Protein 1Y93 (pdb70)

Solvent-accessible surface area: 8227 Å² total; per-residue (Å²): 100,82,46,27,222,98,111,168,1,36,7,56,12,60,52,43,2,116,33,22,97,164,128,36,0,44,132,8,0,139,62,0,3,65,14,0,32,114,33,21,65,7,122,26,51,74,45,107,114,52,176,13,25,0,42,1,22,7,17,129,25,93,41,84,25,143,98,63,12,78,23,171,29,70,90,32,11,35,20,39,31,9,35,109,55,77,7,0,11,0,10,0,0,16,43,6,110,0,4,62,99,72,30,48,11,0,0,17,8,8,0,0,21,7,1,0,28,0,0,22,19,50,105,16,108,48,101,166,6,25,5,53,77,90,68,157,66,66,69,46,130,94,33,207,22,19,84,61,3,53,184,24,0,88,89,50,16,114

GO terms:
  GO:1904905 negative regulation of endothelial cell-matrix adhesion (P, IDA)
  GO:0060309 elastin catabolic process (P, IDA)
  GO:1904645 response to amyloid-beta (P, TAS)
  GO:0008270 zinc ion binding (F, TAS)
  GO:0006508 proteolysis (P, TAS)
  GO:0005576 extracellular region (C, TAS)
  GO:0004222 metalloendopeptidase activity (F, TAS)
  GO:0004252 serine-type endopeptidase activity (F, TAS)
  GO:0022617 extracellular matrix disassembly (P, TAS)
  GO:0030574 collagen catabolic process (P, TAS)
  GO:0035313 wound healing, spreading of epidermal cells (P, IDA)
  GO:0060054 positive regulation of epithelial cell proliferation involved in wound healing (P, IDA)
  GO:0005737 cytoplasm (C, IDA)
  GO:0004222 metalloendopeptidase activity (F, IDA)
  GO:0006508 proteolysis (P, IDA)
  GO:0005509 calcium ion binding (F, IMP)
  GO:0005576 extracellular region (C, IMP)
  GO:0005634 nucleus (C, IMP)
  GO:0001046 core promoter sequence-specific DNA binding (F, IMP)
  GO:0008270 zinc ion binding (F, IMP)

Structure (mmCIF, N/CA/C/O backbone):
data_1Y93
#
_entry.id   1Y93
#
_cell.length_a   50.913
_cell.length_b   59.552
_cell.length_c   53.497
_cell.angle_alpha   90.00
_cell.angle_beta   115.14
_cell.angle_gamma   90.00
#
_symmetry.space_group_name_H-M   'C 1 2 1'
#
loop_
_entity.id
_entity.type
_entity.pdbx_description
1 polymer 'Macrophage metalloelastase'
2 non-polymer 'ZINC ION'
3 non-polymer 'CALCIUM ION'
4 non-polymer 'ACETOHYDROXAMIC ACID'
5 water water
#
loop_
_atom_site.group_PDB
_atom_site.id
_atom_site.type_symbol
_atom_site.label_atom_id
_atom_site.label_alt_id
_atom_site.label_comp_id
_atom_site.label_asym_id
_atom_site.label_entity_id
_atom_site.label_seq_id
_atom_site.pdbx_PDB_ins_code
_atom_site.Cartn_x
_atom_site.Cartn_y
_atom_site.Cartn_z
_atom_site.occupancy
_atom_site.B_iso_or_equiv
_atom_site.auth_seq_id
_atom_site.auth_comp_id
_atom_site.auth_asym_id
_atom_site.auth_atom_id
_atom_site.pdbx_PDB_model_num
ATOM 1 N N . GLY A 1 2 ? 10.062 12.133 1.871 1.00 23.19 106 GLY A N 1
ATOM 2 C CA . GLY A 1 2 ? 8.641 12.419 2.223 1.00 22.43 106 GLY A CA 1
ATOM 3 C C . GLY A 1 2 ? 8.531 13.161 3.543 1.00 21.14 106 GLY A C 1
ATOM 4 O O . GLY A 1 2 ? 9.527 13.662 4.059 1.00 21.69 106 GLY A O 1
ATOM 8 N N . PRO A 1 3 ? 7.327 13.233 4.104 1.00 18.80 107 PRO A N 1
ATOM 9 C CA . PRO A 1 3 ? 7.128 13.952 5.358 1.00 16.64 107 PRO A CA 1
ATOM 10 C C . PRO A 1 3 ? 7.766 13.239 6.549 1.00 13.94 107 PRO A C 1
ATOM 11 O O . PRO A 1 3 ? 7.895 12.008 6.559 1.00 12.66 107 PRO A O 1
ATOM 22 N N . VAL A 1 4 ? 8.182 14.032 7.534 1.00 11.75 108 VAL A N 1
ATOM 23 C CA . VAL A 1 4 ? 8.746 13.516 8.773 1.00 10.46 108 VAL A CA 1
ATOM 24 C C . VAL A 1 4 ? 8.197 14.343 9.909 1.00 9.13 108 VAL A C 1
ATOM 25 O O . VAL A 1 4 ? 7.784 15.488 9.722 1.00 9.50 108 VAL A O 1
ATOM 38 N N . TRP A 1 5 ? 8.184 13.776 11.104 1.00 7.66 109 TRP A N 1
ATOM 39 C CA . TRP A 1 5 ? 7.814 14.560 12.258 1.00 7.19 109 TRP A CA 1
ATOM 40 C C . TRP A 1 5 ? 8.931 15.548 12.532 1.00 7.73 109 TRP A C 1
ATOM 41 O O . TRP A 1 5 ? 10.108 15.206 12.421 1.00 9.18 109 TRP A O 1
ATOM 62 N N . ARG A 1 6 ? 8.533 16.763 12.894 1.00 7.23 110 ARG A N 1
ATOM 63 C CA . ARG A 1 6 ? 9.444 17.891 13.114 1.00 7.91 110 ARG A CA 1
ATOM 64 C C . ARG A 1 6 ? 9.541 18.244 14.581 1.00 7.31 110 ARG A C 1
ATOM 65 O O . ARG A 1 6 ? 9.774 19.381 14.951 1.00 9.37 110 ARG A O 1
ATOM 86 N N . LYS A 1 7 ? 9.398 17.236 15.420 1.00 6.82 111 LYS A N 1
ATOM 87 C CA . LYS A 1 7 ? 9.426 17.405 16.850 1.00 6.66 111 LYS A CA 1
ATOM 88 C C . LYS A 1 7 ? 9.866 16.077 17.412 1.00 6.56 111 LYS A C 1
ATOM 89 O O . LYS A 1 7 ? 9.735 15.047 16.740 1.00 6.98 111 LYS A O 1
ATOM 108 N N . HIS A 1 8 ? 10.389 16.087 18.629 1.00 6.16 112 HIS A N 1
ATOM 109 C CA . HIS A 1 8 ? 10.913 14.847 19.194 1.00 6.37 112 HIS A CA 1
ATOM 110 C C . HIS A 1 8 ? 9.936 14.086 20.049 1.00 5.81 112 HIS A C 1
ATOM 111 O O . HIS A 1 8 ? 10.073 12.884 20.153 1.00 6.63 112 HIS A O 1
ATOM 126 N N . TYR A 1 9 ? 8.999 14.772 20.694 1.00 5.92 113 TYR A N 1
ATOM 127 C CA . TYR A 1 9 ? 8.035 14.093 21.554 1.00 5.80 113 TYR A CA 1
ATOM 128 C C . TYR A 1 9 ? 6.816 13.773 20.724 1.00 5.21 113 TYR A C 1
ATOM 129 O O . TYR A 1 9 ? 6.091 14.671 20.290 1.00 5.75 113 TYR A O 1
ATOM 147 N N . ILE A 1 10 ? 6.586 12.484 20.532 1.00 5.19 114 ILE A N 1
ATOM 148 C CA . ILE A 1 10 ? 5.498 11.980 19.714 1.00 5.49 114 ILE A CA 1
ATOM 149 C C . ILE A 1 10 ? 4.572 11.205 20.613 1.00 5.41 114 ILE A C 1
ATOM 150 O O . ILE A 1 10 ? 5.020 10.412 21.438 1.00 6.44 114 ILE A O 1
ATOM 166 N N . THR A 1 11 ? 3.279 11.425 20.444 1.00 5.19 115 THR A N 1
ATOM 167 C CA . THR A 1 11 ? 2.298 10.695 21.228 1.00 5.46 115 THR A CA 1
ATOM 168 C C . THR A 1 11 ? 1.584 9.675 20.372 1.00 4.93 115 THR A C 1
ATOM 169 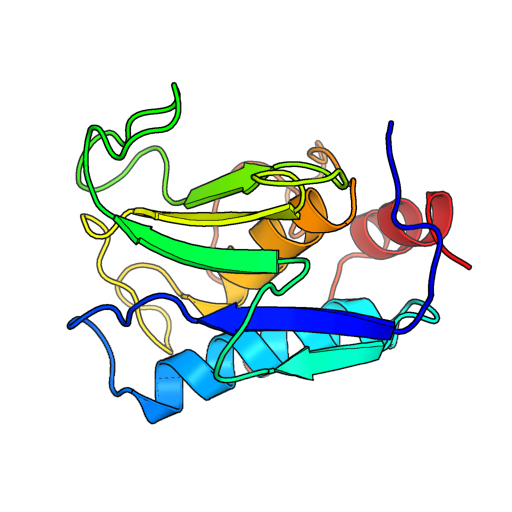O O . THR A 1 11 ? 1.416 9.846 19.163 1.00 5.21 115 THR A O 1
ATOM 180 N N . TYR A 1 12 ? 1.140 8.631 21.043 1.00 5.25 116 TYR A N 1
ATOM 181 C CA . TYR A 1 12 ? 0.273 7.665 20.426 1.00 5.14 116 TYR A CA 1
ATOM 182 C C . TYR A 1 12 ? -0.857 7.368 21.369 1.00 5.27 116 TYR A C 1
ATOM 183 O O . TYR A 1 12 ? -0.758 7.564 22.585 1.00 5.55 116 TYR A O 1
ATOM 201 N N . ARG A 1 13 ? -1.952 6.902 20.789 1.00 5.48 117 ARG A N 1
ATOM 202 C CA . ARG A 1 13 ? -3.117 6.513 21.552 1.00 6.14 117 ARG A CA 1
ATOM 203 C C . ARG A 1 13 ? -3.661 5.251 20.936 1.00 5.69 117 ARG A C 1
ATOM 204 O O . ARG A 1 13 ? -3.725 5.125 19.724 1.00 6.11 117 ARG A O 1
ATOM 225 N N . ILE A 1 14 ? -4.053 4.310 21.778 1.00 6.00 118 ILE A N 1
ATOM 226 C CA . ILE A 1 14 ? -4.676 3.102 21.303 1.00 6.12 118 ILE A CA 1
ATOM 227 C C . ILE A 1 14 ? -6.169 3.365 21.282 1.00 6.52 118 ILE A C 1
ATOM 228 O O . ILE A 1 14 ? -6.827 3.475 22.322 1.00 7.38 118 ILE A O 1
ATOM 244 N N . ASN A 1 15 ? -6.695 3.507 20.086 1.00 6.26 119 ASN A N 1
ATOM 245 C CA . ASN A 1 15 ? -8.079 3.861 19.892 1.00 7.08 119 ASN A CA 1
ATOM 246 C C . ASN A 1 15 ? -9.032 2.802 20.425 1.00 6.74 119 ASN A C 1
ATOM 247 O O . ASN A 1 15 ? -10.088 3.102 20.997 1.00 7.50 119 ASN A O 1
ATOM 258 N N . ASN A 1 16 ? -8.667 1.561 20.184 1.00 5.98 120 ASN A N 1
ATOM 259 C CA . ASN A 1 16 ? -9.482 0.433 20.528 1.00 6.15 120 ASN A CA 1
ATOM 260 C C . ASN A 1 16 ? -8.568 -0.769 20.519 1.00 5.88 120 ASN A C 1
ATOM 261 O O . ASN A 1 16 ? -7.479 -0.721 19.949 1.00 6.77 120 ASN A O 1
ATOM 272 N N . TYR A 1 17 ? -9.010 -1.831 21.162 1.00 5.60 121 TYR A N 1
ATOM 273 C CA . TYR A 1 17 ? -8.200 -3.006 21.374 1.00 5.44 121 TYR A CA 1
ATOM 274 C C . TYR A 1 17 ? -8.758 -4.198 20.655 1.00 6.26 121 TYR A C 1
ATOM 275 O O . TYR A 1 17 ? -9.949 -4.477 20.733 1.00 6.88 121 TYR A O 1
ATOM 293 N N . THR A 1 18 ? -7.890 -4.943 19.998 1.00 5.79 122 THR A N 1
ATOM 294 C CA . THR A 1 18 ? -8.319 -6.181 19.396 1.00 5.63 122 THR A CA 1
ATOM 295 C C . THR A 1 18 ? -8.756 -7.163 20.471 1.00 5.88 122 THR A C 1
ATOM 296 O O . THR A 1 18 ? -8.093 -7.327 21.489 1.00 6.43 122 THR A O 1
ATOM 307 N N . PRO A 1 19 ? -9.851 -7.879 20.231 1.00 6.25 123 PRO A N 1
ATOM 308 C CA . PRO A 1 19 ? -10.257 -8.942 21.147 1.00 6.79 123 PRO A CA 1
ATOM 309 C C . PRO A 1 19 ? -9.378 -10.169 21.029 1.00 6.37 123 PRO A C 1
ATOM 310 O O . PRO A 1 19 ? -9.565 -11.125 21.785 1.00 6.81 123 PRO A O 1
ATOM 321 N N . ASP A 1 20 ? -8.409 -10.155 20.112 1.00 5.93 124 ASP A N 1
ATOM 322 C CA . ASP A 1 20 ? -7.534 -11.290 19.901 1.00 5.83 124 ASP A CA 1
ATOM 323 C C . ASP A 1 20 ? -6.530 -11.471 21.017 1.00 5.79 124 ASP A C 1
ATOM 324 O O . ASP A 1 20 ? -5.950 -12.541 21.122 1.00 6.06 124 ASP A O 1
ATOM 333 N N . MET A 1 21 ? -6.290 -10.414 21.791 1.00 5.69 125 MET A N 1
ATOM 334 C CA . MET A 1 21 ? -5.186 -10.372 22.736 1.00 5.43 125 MET A CA 1
ATOM 335 C C . MET A 1 21 ? -5.660 -9.841 24.060 1.00 5.28 125 MET A C 1
ATOM 336 O O . MET A 1 21 ? -6.646 -9.139 24.153 1.00 5.85 125 MET A O 1
ATOM 350 N N . ASN A 1 22 ? -4.890 -10.136 25.085 1.00 5.26 126 ASN A N 1
ATOM 351 C CA . ASN A 1 22 ? -5.077 -9.478 26.358 1.00 5.22 126 ASN A CA 1
ATOM 352 C C . ASN A 1 22 ? -4.742 -8.006 26.198 1.00 5.29 126 ASN A C 1
ATOM 353 O O . ASN A 1 22 ? -3.773 -7.653 25.520 1.00 5.11 126 ASN A O 1
ATOM 364 N N . ARG A 1 23 ? -5.501 -7.160 26.873 1.00 5.36 127 ARG A N 1
ATOM 365 C CA . ARG A 1 23 ? -5.287 -5.724 26.776 1.00 5.86 127 ARG A CA 1
ATOM 366 C C . ARG A 1 23 ? -3.848 -5.351 27.089 1.00 5.69 127 ARG A C 1
ATOM 367 O O . ARG A 1 23 ? -3.223 -4.580 26.365 1.00 5.70 127 ARG A O 1
ATOM 388 N N . GLU A 1 24 ? -3.299 -5.898 28.165 1.00 5.86 128 GLU A N 1
ATOM 389 C CA . GLU A 1 24 ? -1.952 -5.499 28.555 1.00 6.69 128 GLU A CA 1
ATOM 390 C C . GLU A 1 24 ? -0.937 -5.924 27.518 1.00 5.86 128 GLU A C 1
ATOM 391 O O . GLU A 1 24 ? 0.121 -5.321 27.401 1.00 6.07 128 GLU A O 1
ATOM 403 N N . ASP A 1 25 ? -1.223 -7.001 26.801 1.00 5.45 129 ASP A N 1
ATOM 404 C CA . ASP A 1 25 ? -0.310 -7.465 25.766 1.00 5.48 129 ASP A CA 1
ATOM 405 C C . ASP A 1 25 ? -0.342 -6.573 24.540 1.00 4.95 129 ASP A C 1
ATOM 406 O O . ASP A 1 25 ? 0.682 -6.397 23.884 1.00 5.13 129 ASP A O 1
ATOM 415 N N . VAL A 1 26 ? -1.501 -6.017 24.224 1.00 4.78 130 VAL A N 1
ATOM 416 C CA . VAL A 1 26 ? -1.565 -5.018 23.165 1.00 4.67 130 VAL A CA 1
ATOM 417 C C . VAL A 1 26 ? -0.742 -3.810 23.572 1.00 4.68 130 VAL A C 1
ATOM 418 O O . VAL A 1 26 ? 0.091 -3.316 22.810 1.00 4.80 130 VAL A O 1
ATOM 431 N N . ASP A 1 27 ? -0.957 -3.330 24.790 1.00 4.66 131 ASP A N 1
ATOM 432 C CA . ASP A 1 27 ? -0.209 -2.179 25.253 1.00 5.21 131 ASP A CA 1
ATOM 433 C C . ASP A 1 27 ? 1.276 -2.444 25.133 1.00 5.04 131 ASP A C 1
ATOM 434 O O . ASP A 1 27 ? 2.035 -1.606 24.656 1.00 5.18 131 ASP A O 1
ATOM 443 N N . TYR A 1 28 ? 1.703 -3.607 25.596 1.00 4.95 132 TYR A N 1
ATOM 444 C CA . TYR A 1 28 ? 3.124 -3.884 25.629 1.00 5.39 132 TYR A CA 1
ATOM 445 C C . TYR A 1 28 ? 3.703 -4.044 24.230 1.00 5.53 132 TYR A C 1
ATOM 446 O O . TYR A 1 28 ? 4.792 -3.549 23.954 1.00 5.29 132 TYR A O 1
ATOM 464 N N . ALA A 1 29 ? 3.000 -4.738 23.342 1.00 4.86 133 ALA A N 1
ATOM 465 C CA . ALA A 1 29 ? 3.481 -4.928 21.992 1.00 4.81 133 ALA A CA 1
ATOM 466 C C . ALA A 1 29 ? 3.676 -3.591 21.307 1.00 4.64 133 ALA A C 1
ATOM 467 O O . ALA A 1 29 ? 4.688 -3.368 20.637 1.00 4.91 133 ALA A O 1
ATOM 474 N N . ILE A 1 30 ? 2.704 -2.706 21.459 1.00 4.63 134 ILE A N 1
ATOM 475 C CA . ILE A 1 30 ? 2.796 -1.411 20.814 1.00 4.41 134 ILE A CA 1
ATOM 476 C C . ILE A 1 30 ? 3.921 -0.595 21.439 1.00 4.31 134 ILE A C 1
ATOM 477 O O . ILE A 1 30 ? 4.692 0.050 20.740 1.00 4.74 134 ILE A O 1
ATOM 493 N N . ARG A 1 31 ? 4.002 -0.603 22.757 1.00 4.62 135 ARG A N 1
ATOM 494 C CA . ARG A 1 31 ? 5.061 0.128 23.440 1.00 5.02 135 ARG A CA 1
ATOM 495 C C . ARG A 1 31 ? 6.437 -0.334 22.960 1.00 4.48 135 ARG A C 1
ATOM 496 O O . ARG A 1 31 ? 7.307 0.467 22.670 1.00 4.67 135 ARG A O 1
ATOM 517 N N . LYS A 1 32 ? 6.619 -1.642 22.894 1.00 4.53 136 LYS A N 1
ATOM 518 C CA . LYS A 1 32 ? 7.897 -2.184 22.498 1.00 4.91 136 LYS A CA 1
ATOM 519 C C . LYS A 1 32 ? 8.185 -1.849 21.054 1.00 4.48 136 LYS A C 1
ATOM 520 O O . LYS A 1 32 ? 9.345 -1.622 20.687 1.00 4.99 136 LYS A O 1
ATOM 539 N N . ALA A 1 33 ? 7.155 -1.817 20.221 1.00 4.66 137 ALA A N 1
ATOM 540 C CA . ALA A 1 33 ? 7.358 -1.478 18.822 1.00 4.63 137 ALA A CA 1
ATOM 541 C C . ALA A 1 33 ? 7.821 -0.044 18.668 1.00 4.29 137 ALA A C 1
ATOM 542 O O . ALA A 1 33 ? 8.707 0.239 17.857 1.00 5.07 137 ALA A O 1
ATOM 549 N N . PHE A 1 34 ? 7.254 0.864 19.457 1.00 4.19 138 PHE A N 1
ATOM 550 C CA . PHE A 1 34 ? 7.736 2.225 19.436 1.00 4.48 138 PHE A CA 1
ATOM 551 C C . PHE A 1 34 ? 9.179 2.297 19.895 1.00 4.57 138 PHE A C 1
ATOM 552 O O . PHE A 1 34 ? 9.988 3.045 19.337 1.00 5.46 138 PHE A O 1
ATOM 569 N N . GLN A 1 35 ? 9.496 1.538 20.938 1.00 5.18 139 GLN A N 1
ATOM 570 C CA . GLN A 1 35 ? 10.855 1.543 21.458 1.00 6.10 139 GLN A CA 1
ATOM 571 C C . GLN A 1 35 ? 11.874 1.142 20.417 1.00 5.52 139 GLN A C 1
ATOM 572 O O . GLN A 1 35 ? 12.987 1.658 20.425 1.00 5.91 139 GLN A O 1
ATOM 586 N N . VAL A 1 36 ? 11.522 0.221 19.537 1.00 5.16 140 VAL A N 1
ATOM 587 C CA . VAL A 1 36 ? 12.450 -0.155 18.484 1.00 5.46 140 VAL A CA 1
ATOM 588 C C . VAL A 1 36 ? 12.967 1.074 17.744 1.00 5.50 140 VAL A C 1
ATOM 589 O O . VAL A 1 36 ? 14.147 1.159 17.415 1.00 6.28 140 VAL A O 1
ATOM 602 N N . TRP A 1 37 ? 12.082 2.025 17.482 1.00 4.71 141 TRP A N 1
ATOM 603 C CA . TRP A 1 37 ? 12.446 3.200 16.720 1.00 4.95 141 TRP A CA 1
ATOM 604 C C . TRP A 1 37 ? 13.033 4.297 17.567 1.00 5.06 141 TRP A C 1
ATOM 605 O O . TRP A 1 37 ? 13.933 4.982 17.104 1.00 5.61 141 TRP A O 1
ATOM 626 N N . SER A 1 38 ? 12.561 4.458 18.795 1.00 5.07 142 SER A N 1
ATOM 627 C CA . SER A 1 38 ? 13.212 5.440 19.656 1.00 5.85 142 SER A CA 1
ATOM 628 C C . SER A 1 38 ? 14.620 5.008 20.036 1.00 5.49 142 SER A C 1
ATOM 629 O O . SER A 1 38 ? 15.448 5.839 20.387 1.00 6.41 142 SER A O 1
ATOM 637 N N . ASN A 1 39 ? 14.906 3.719 19.917 1.00 5.73 143 ASN A N 1
ATOM 638 C CA . ASN A 1 39 ? 16.252 3.211 20.205 1.00 6.57 143 ASN A CA 1
ATOM 639 C C . ASN A 1 39 ? 17.296 3.746 19.263 1.00 7.15 143 ASN A C 1
ATOM 640 O O . ASN A 1 39 ? 18.472 3.729 19.595 1.00 9.01 143 ASN A O 1
ATOM 651 N N . VAL A 1 40 ? 16.875 4.158 18.074 1.00 6.93 144 VAL A N 1
ATOM 652 C CA . VAL A 1 40 ? 17.811 4.492 17.007 1.00 8.25 144 VAL A CA 1
ATOM 653 C C . VAL A 1 40 ? 17.561 5.871 16.435 1.00 8.15 144 VAL A C 1
ATOM 654 O O . VAL A 1 40 ? 18.104 6.212 15.378 1.00 9.26 144 VAL A O 1
ATOM 667 N N . THR A 1 41 ? 16.748 6.656 17.134 1.00 7.50 145 THR A N 1
ATOM 668 C CA . THR A 1 41 ? 16.467 8.024 16.753 1.00 7.35 145 THR A CA 1
ATOM 669 C C . THR A 1 41 ? 16.374 8.879 18.001 1.00 6.97 145 THR A C 1
ATOM 670 O O . THR A 1 41 ? 16.377 8.359 19.112 1.00 7.52 145 THR A O 1
ATOM 681 N N . PRO A 1 42 ? 16.260 10.190 17.836 1.00 6.78 146 PRO A N 1
ATOM 682 C CA . PRO A 1 42 ? 15.989 11.053 18.978 1.00 6.76 146 PRO A CA 1
ATOM 683 C C . PRO A 1 42 ? 14.535 11.105 19.428 1.00 6.81 146 PRO A C 1
ATOM 684 O O . PRO A 1 42 ? 14.189 11.846 20.333 1.00 8.28 146 PRO A O 1
ATOM 695 N N . LEU A 1 43 ? 13.675 10.324 18.809 1.00 6.31 147 LEU A N 1
ATOM 696 C CA . LEU A 1 43 ? 12.271 10.404 19.124 1.00 6.39 147 LEU A CA 1
ATOM 697 C C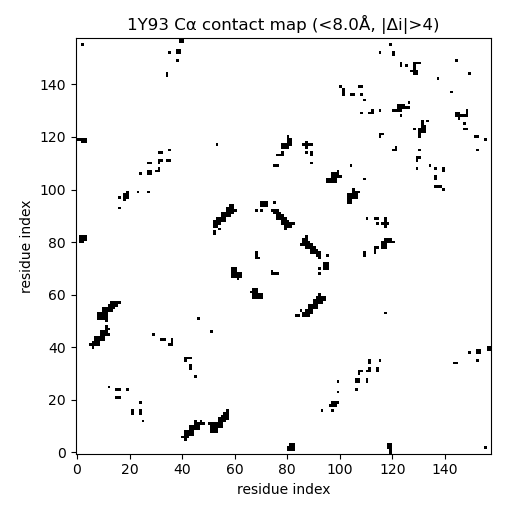 . LEU A 1 43 ? 11.978 9.809 20.487 1.00 6.22 147 LEU A C 1
ATOM 698 O O . LEU A 1 43 ? 12.646 8.882 20.939 1.00 6.88 147 LEU A O 1
ATOM 714 N N . LYS A 1 44 ? 10.956 10.351 21.122 1.00 5.84 148 LYS A N 1
ATOM 715 C CA . LYS A 1 44 ? 10.435 9.852 22.384 1.00 6.07 148 LYS A CA 1
ATOM 716 C C . LYS A 1 44 ? 8.958 9.647 22.190 1.00 5.81 148 LYS A C 1
ATOM 717 O O . LYS A 1 44 ? 8.251 10.551 21.747 1.00 7.76 148 LYS A O 1
ATOM 736 N N . PHE A 1 45 ? 8.478 8.468 22.540 1.00 5.56 149 PHE A N 1
ATOM 737 C CA . PHE A 1 45 ? 7.077 8.144 22.354 1.00 5.58 149 PHE A CA 1
ATOM 738 C C . PHE A 1 45 ? 6.400 8.015 23.676 1.00 6.06 149 PHE A C 1
ATOM 739 O O . PHE A 1 45 ? 6.927 7.383 24.586 1.00 7.19 149 PHE A O 1
ATOM 756 N N . SER A 1 46 ? 5.187 8.537 23.756 1.00 5.97 150 SER A N 1
ATOM 757 C CA . SER A 1 46 ? 4.384 8.446 24.964 1.00 6.74 150 SER A CA 1
ATOM 758 C C . SER A 1 46 ? 2.959 8.094 24.611 1.00 6.13 150 SER A C 1
ATOM 759 O O . SER A 1 46 ? 2.368 8.651 23.679 1.00 6.22 150 SER A O 1
ATOM 767 N N . LYS A 1 47 ? 2.418 7.149 25.352 1.00 6.72 151 LYS A N 1
ATOM 768 C CA . LYS A 1 47 ? 1.032 6.766 25.214 1.00 6.50 151 LYS A CA 1
ATOM 769 C C . LYS A 1 47 ? 0.190 7.773 25.951 1.00 6.60 151 LYS A C 1
ATOM 770 O O . LYS A 1 47 ? 0.471 8.105 27.104 1.00 7.86 151 LYS A O 1
ATOM 789 N N . ILE A 1 48 ? -0.869 8.234 25.301 1.00 6.39 152 ILE A N 1
ATOM 790 C CA . ILE A 1 48 ? -1.861 9.057 25.950 1.00 6.32 152 ILE A CA 1
ATOM 791 C C . ILE A 1 48 ? -3.174 8.331 25.860 1.00 6.75 152 ILE A C 1
ATOM 792 O O . ILE A 1 48 ? -3.399 7.494 24.989 1.00 7.41 152 ILE A O 1
ATOM 808 N N . ASN A 1 49 ? -4.046 8.636 26.803 1.00 7.39 153 ASN A N 1
ATOM 809 C CA . ASN A 1 49 ? -5.283 7.898 26.941 1.00 8.29 153 ASN A CA 1
ATOM 810 C C . ASN A 1 49 ? -6.509 8.700 26.588 1.00 8.61 153 ASN A C 1
ATOM 811 O O . ASN A 1 49 ? -7.617 8.174 26.598 1.00 10.52 153 ASN A O 1
ATOM 822 N N . THR A 1 50 ? -6.310 9.959 26.257 1.00 8.52 154 THR A N 1
ATOM 823 C CA . THR A 1 50 ? -7.378 10.808 25.825 1.00 9.03 154 THR A CA 1
ATOM 824 C C . THR A 1 50 ? -6.766 11.868 24.946 1.00 8.72 154 THR A C 1
ATOM 825 O O . THR A 1 50 ? -5.547 12.072 24.962 1.00 9.81 154 THR A O 1
ATOM 836 N N . GLY A 1 51 ? -7.612 12.541 24.177 1.00 9.36 155 GLY A N 1
ATOM 837 C CA . GLY A 1 51 ? -7.170 13.605 23.321 1.00 9.27 155 GLY A CA 1
ATOM 838 C C . GLY A 1 51 ? -6.594 13.128 22.011 1.00 9.24 155 GLY A C 1
ATOM 839 O O . GLY A 1 51 ? -6.714 11.957 21.636 1.00 9.92 155 GLY A O 1
ATOM 843 N N . MET A 1 52 ? -5.974 14.076 21.325 1.00 9.65 156 MET A N 1
ATOM 844 C CA . MET A 1 52 ? -5.473 13.871 19.982 1.00 10.45 156 MET A CA 1
ATOM 845 C C . MET A 1 52 ? -4.020 13.476 20.074 1.00 8.98 156 MET A C 1
ATOM 846 O O . MET A 1 52 ? -3.170 14.270 20.446 1.00 10.07 156 MET A O 1
ATOM 860 N N . ALA A 1 53 ? -3.729 12.245 19.719 1.00 8.08 157 ALA A N 1
ATOM 861 C CA . ALA A 1 53 ? -2.361 11.774 19.634 1.00 7.05 157 ALA A CA 1
ATOM 862 C C . ALA A 1 53 ? -1.830 12.048 18.253 1.00 7.19 157 ALA A C 1
ATOM 863 O O . ALA A 1 53 ? -2.605 12.232 17.327 1.00 8.51 157 ALA A O 1
ATOM 870 N N . ASP A 1 54 ? -0.515 12.023 18.093 1.00 6.14 158 ASP A N 1
ATOM 871 C CA . ASP A 1 54 ? 0.058 12.047 16.759 1.00 6.18 158 ASP A CA 1
ATOM 872 C C . ASP A 1 54 ? -0.283 10.765 16.024 1.00 6.01 158 ASP A C 1
ATOM 873 O O . ASP A 1 54 ? -0.721 10.815 14.881 1.00 7.29 158 ASP A O 1
ATOM 882 N N . ILE A 1 55 ? -0.085 9.629 16.689 1.00 5.45 159 ILE A N 1
ATOM 883 C CA . ILE A 1 55 ? -0.257 8.329 16.061 1.00 5.49 159 ILE A CA 1
ATOM 884 C C . ILE A 1 55 ? -1.401 7.637 16.754 1.00 5.71 159 ILE A C 1
ATOM 885 O O . ILE A 1 55 ? -1.282 7.210 17.893 1.00 5.95 159 ILE A O 1
ATOM 901 N N . LEU A 1 56 ? -2.522 7.529 16.063 1.00 5.56 160 LEU A N 1
ATOM 902 C CA . LEU A 1 56 ? -3.653 6.784 16.570 1.00 5.77 160 LEU A CA 1
ATOM 903 C C . LEU A 1 56 ? -3.528 5.356 16.073 1.00 5.52 160 LEU A C 1
ATOM 904 O O . LEU A 1 56 ? -3.383 5.120 14.875 1.00 5.85 160 LEU A O 1
ATOM 920 N N . VAL A 1 57 ? -3.582 4.413 17.008 1.00 5.42 161 VAL A N 1
ATOM 921 C CA . VAL A 1 57 ? -3.507 3.000 16.712 1.00 5.38 161 VAL A CA 1
ATOM 922 C C . VAL A 1 57 ? -4.929 2.462 16.720 1.00 5.36 161 VAL A C 1
ATOM 923 O O . VAL A 1 57 ? -5.641 2.588 17.720 1.00 6.06 161 VAL A O 1
ATOM 936 N N . VAL A 1 58 ? -5.332 1.865 15.604 1.00 5.07 162 VAL A N 1
ATOM 937 C CA . VAL A 1 58 ? -6.712 1.425 15.411 1.00 5.38 162 VAL A CA 1
ATOM 938 C C . VAL A 1 58 ? -6.715 -0.008 14.971 1.00 5.35 162 VAL A C 1
ATOM 939 O O . VAL A 1 58 ? -5.920 -0.395 14.123 1.00 5.70 162 VAL A O 1
ATOM 952 N N . PHE A 1 59 ? -7.645 -0.787 15.510 1.00 5.23 163 PHE A N 1
ATOM 953 C CA . PHE A 1 59 ? -7.955 -2.094 14.950 1.00 5.71 163 PHE A CA 1
ATOM 954 C C . PHE A 1 59 ? -9.289 -1.971 14.253 1.00 6.03 163 PHE A C 1
ATOM 955 O O . PHE A 1 59 ? -10.258 -1.518 14.845 1.00 6.85 163 PHE A O 1
ATOM 972 N N . ALA A 1 60 ? -9.356 -2.376 12.999 1.00 6.20 164 ALA A N 1
ATOM 973 C CA . ALA A 1 60 ? -10.578 -2.264 12.230 1.00 7.39 164 ALA A CA 1
ATOM 974 C C . ALA A 1 60 ? -10.550 -3.316 11.137 1.00 7.09 164 ALA A C 1
ATOM 975 O O . ALA A 1 60 ? -9.513 -3.842 10.796 1.00 7.26 164 ALA A O 1
ATOM 982 N N . ARG A 1 61 ? -11.713 -3.620 10.583 1.00 8.86 165 ARG A N 1
ATOM 983 C CA . ARG A 1 61 ? -11.780 -4.579 9.490 1.00 8.90 165 ARG A CA 1
ATOM 984 C C . ARG A 1 61 ? -12.492 -3.971 8.316 1.00 8.81 165 ARG A C 1
ATOM 985 O O . ARG A 1 61 ? -13.231 -3.016 8.475 1.00 8.45 165 ARG A O 1
ATOM 1006 N N . GLY A 1 62 ? -12.276 -4.543 7.139 1.00 8.31 166 GLY A N 1
ATOM 1007 C CA . GLY A 1 62 ? -12.945 -4.113 5.924 1.00 8.55 166 GLY A CA 1
ATOM 1008 C C . GLY A 1 62 ? -12.822 -2.623 5.741 1.00 8.52 166 GLY A C 1
ATOM 1009 O O . GLY A 1 62 ? -11.755 -2.042 5.972 1.00 8.57 166 GLY A O 1
ATOM 1013 N N . ALA A 1 63 ? -13.920 -2.006 5.309 1.00 9.63 167 ALA A N 1
ATOM 1014 C CA . ALA A 1 63 ? -13.968 -0.574 5.109 1.00 10.44 167 ALA A CA 1
ATOM 1015 C C . ALA A 1 63 ? -14.070 0.099 6.464 1.00 10.39 167 ALA A C 1
ATOM 1016 O O . ALA A 1 63 ? -14.965 -0.219 7.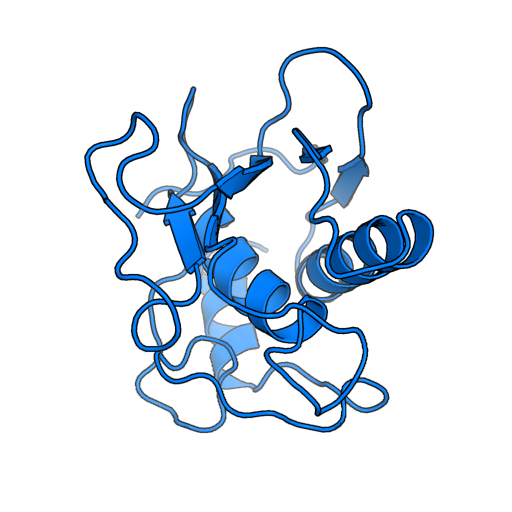250 1.00 11.41 167 ALA A O 1
ATOM 1023 N N . HIS A 1 64 ? -13.162 1.024 6.751 1.00 10.18 168 HIS A N 1
ATOM 1024 C CA . HIS A 1 64 ? -13.105 1.613 8.081 1.00 10.84 168 HIS A CA 1
ATOM 1025 C C . HIS A 1 64 ? -12.819 3.100 8.057 1.00 11.69 168 HIS A C 1
ATOM 1026 O O . HIS A 1 64 ? -12.181 3.630 8.961 1.00 12.40 168 HIS A O 1
ATOM 1041 N N . GLY A 1 65 ? -13.302 3.784 7.030 1.00 12.93 169 GLY A N 1
ATOM 1042 C CA . GLY A 1 65 ? -13.429 5.235 7.098 1.00 13.59 169 GLY A CA 1
ATOM 1043 C C . GLY A 1 65 ? -12.272 6.019 6.522 1.00 13.88 169 GLY A C 1
ATOM 1044 O O . GLY A 1 65 ? -12.273 7.252 6.547 1.00 15.58 169 GLY A O 1
ATOM 1048 N N . ASP A 1 66 ? -11.277 5.313 6.014 0.70 13.15 170 ASP A N 1
ATOM 1049 C CA . ASP A 1 66 ? -10.243 5.944 5.232 0.70 12.64 170 ASP A CA 1
ATOM 1050 C C . ASP A 1 66 ? -10.485 5.327 3.875 0.70 14.84 170 ASP A C 1
ATOM 1051 O O . ASP A 1 66 ? -11.475 4.614 3.696 0.70 15.73 170 ASP A O 1
ATOM 1060 N N . ASP A 1 67 ? -9.635 5.569 2.907 1.00 16.86 171 ASP A N 1
ATOM 1061 C CA . ASP A 1 67 ? -9.981 5.092 1.577 1.00 17.16 171 ASP A CA 1
ATOM 1062 C C . ASP A 1 67 ? -9.400 3.709 1.326 1.00 16.16 171 ASP A C 1
ATOM 1063 O O . ASP A 1 67 ? -9.471 3.185 0.210 1.00 16.01 171 ASP A O 1
ATOM 1072 N N . HIS A 1 68 ? -8.862 3.110 2.388 1.00 14.92 172 HIS A N 1
ATOM 1073 C CA . HIS A 1 68 ? -7.978 1.975 2.257 1.00 14.00 172 HIS A CA 1
ATOM 1074 C C . HIS A 1 68 ? -8.521 0.756 2.988 1.00 12.31 172 HIS A C 1
ATOM 1075 O O . HIS A 1 68 ? -8.082 0.395 4.075 1.00 11.43 172 HIS A O 1
ATOM 1090 N N . ALA A 1 69 ? -9.502 0.118 2.388 1.00 10.84 173 ALA A N 1
ATOM 1091 C CA . ALA A 1 69 ? -10.167 -0.978 3.062 1.00 9.65 173 ALA A CA 1
ATOM 1092 C C . ALA A 1 69 ? -9.250 -2.165 3.266 1.00 8.62 173 ALA A C 1
ATOM 1093 O O . ALA A 1 69 ? -8.380 -2.439 2.443 1.00 8.96 173 ALA A O 1
ATOM 1100 N N . PHE A 1 70 ? -9.478 -2.885 4.362 1.00 8.16 174 PHE A N 1
ATOM 1101 C CA . PHE A 1 70 ? -8.867 -4.167 4.557 1.00 7.86 174 PHE A CA 1
ATOM 1102 C C . PHE A 1 70 ? -9.610 -5.309 3.825 1.00 8.19 174 PHE A C 1
ATOM 1103 O O . PHE A 1 70 ? -10.698 -5.105 3.239 1.00 9.86 174 PHE A O 1
ATOM 1120 N N . ASP A 1 71 ? -8.936 -6.451 3.776 1.00 8.88 175 ASP A N 1
ATOM 1121 C CA . ASP A 1 71 ? -9.221 -7.502 2.801 1.00 9.90 175 ASP A CA 1
ATOM 1122 C C . ASP A 1 71 ? -9.540 -8.833 3.440 1.00 10.06 175 ASP A C 1
ATOM 1123 O O . ASP A 1 71 ? -9.418 -9.869 2.792 1.00 10.73 175 ASP A O 1
ATOM 1132 N N . GLY A 1 72 ? -9.951 -8.810 4.702 1.00 9.68 176 GLY A N 1
ATOM 1133 C CA . GLY A 1 72 ? -10.208 -10.024 5.433 1.00 10.14 176 GLY A CA 1
ATOM 1134 C C . GLY A 1 72 ? -8.929 -10.701 5.837 1.00 10.08 176 GLY A C 1
ATOM 1135 O O . GLY A 1 72 ? -7.856 -10.119 5.729 1.00 9.93 176 GLY A O 1
ATOM 1139 N N . LYS A 1 73 ? -9.035 -11.915 6.344 1.00 9.89 177 LYS A N 1
ATOM 1140 C CA . LYS A 1 73 ? -7.861 -12.610 6.825 1.00 10.56 177 LYS A CA 1
ATOM 1141 C C . LYS A 1 73 ? -6.844 -12.820 5.709 1.00 11.07 177 LYS A C 1
ATOM 1142 O O . LYS A 1 73 ? -7.190 -13.189 4.585 1.00 12.63 177 LYS A O 1
ATOM 1161 N N . GLY A 1 74 ? -5.585 -12.562 6.038 1.00 11.38 178 GLY A N 1
ATOM 1162 C CA . GLY A 1 74 ? -4.484 -12.688 5.099 1.00 11.97 178 GLY A CA 1
ATOM 1163 C C . GLY A 1 74 ? -4.278 -11.436 4.286 1.00 11.74 178 GLY A C 1
ATOM 1164 O O . GLY A 1 74 ? -4.958 -10.434 4.482 1.00 10.94 178 GLY A O 1
ATOM 1168 N N . GLY A 1 75 ? -3.342 -11.492 3.352 1.00 11.92 179 GLY A N 1
ATOM 1169 C CA . GLY A 1 75 ? -3.063 -10.343 2.508 1.00 11.50 179 GLY A CA 1
ATOM 1170 C C . GLY A 1 75 ? -2.556 -9.165 3.317 1.00 10.67 179 GLY A C 1
ATOM 1171 O O . GLY A 1 75 ? -1.566 -9.287 4.042 1.00 12.30 179 GLY A O 1
ATOM 1175 N N . ILE A 1 76 ? -3.238 -8.039 3.169 1.00 9.97 180 ILE A N 1
ATOM 1176 C CA . ILE A 1 76 ? -2.867 -6.838 3.930 1.00 9.69 180 ILE A CA 1
ATOM 1177 C C . ILE A 1 76 ? -3.134 -7.074 5.399 1.00 9.29 180 ILE A C 1
ATOM 1178 O O . ILE A 1 76 ? -4.245 -7.420 5.786 1.00 10.09 180 ILE A O 1
ATOM 1194 N N . LEU A 1 77 ? -2.117 -6.866 6.220 1.00 7.92 181 LEU A N 1
ATOM 1195 C CA . LEU A 1 77 ? -2.233 -7.082 7.647 1.00 7.36 181 LEU A CA 1
ATOM 1196 C C . LEU A 1 77 ? -2.546 -5.773 8.375 1.00 6.22 181 LEU A C 1
ATOM 1197 O O . LEU A 1 77 ? -3.193 -5.761 9.429 1.00 6.13 181 LEU A O 1
ATOM 1213 N N . ALA A 1 78 ? -2.059 -4.666 7.831 1.00 5.83 182 ALA A N 1
ATOM 1214 C CA . ALA A 1 78 ? -2.080 -3.392 8.516 1.00 5.41 182 ALA A CA 1
ATOM 1215 C C . ALA A 1 78 ? -1.625 -2.348 7.535 1.00 5.36 182 ALA A C 1
ATOM 1216 O O . ALA A 1 78 ? -1.038 -2.672 6.504 1.00 6.08 182 ALA A O 1
ATOM 1223 N N . HIS A 1 79 ? -1.882 -1.093 7.845 1.00 5.35 183 HIS A N 1
ATOM 1224 C CA . HIS A 1 79 ? -1.301 -0.012 7.068 1.00 5.59 183 HIS A CA 1
ATOM 1225 C C . HIS A 1 79 ? -1.183 1.208 7.943 1.00 5.48 183 HIS A C 1
ATOM 1226 O O . HIS A 1 79 ? -1.820 1.296 8.992 1.00 6.14 183 HIS A O 1
ATOM 1241 N N . ALA A 1 80 ? -0.377 2.151 7.520 1.00 5.55 184 ALA A N 1
ATOM 1242 C CA . ALA A 1 80 ? -0.190 3.346 8.312 1.00 5.67 184 ALA A CA 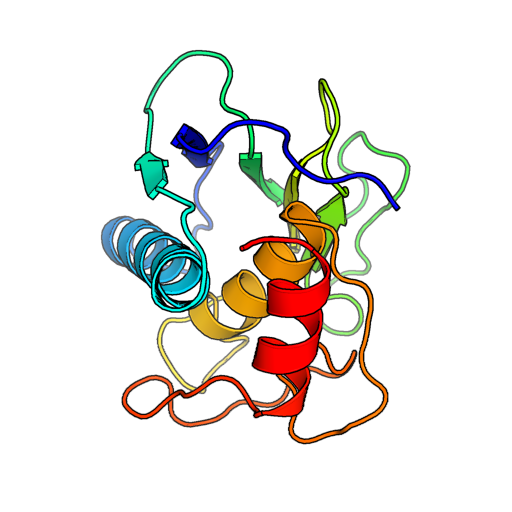1
ATOM 1243 C C . ALA A 1 80 ? 0.088 4.507 7.412 1.00 6.21 184 ALA A C 1
ATOM 1244 O O . ALA A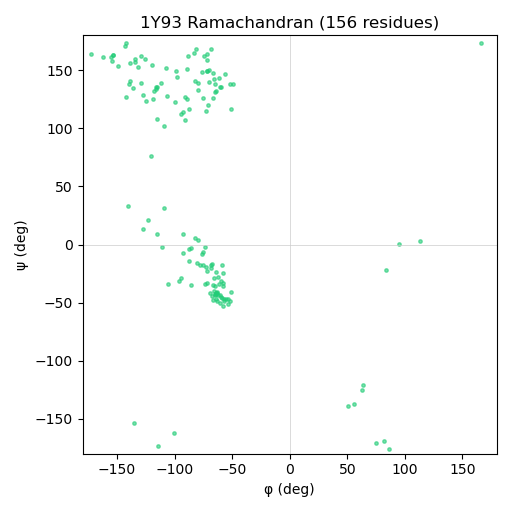 1 80 ? 0.601 4.356 6.310 1.00 7.88 184 ALA A O 1
ATOM 1251 N N . PHE A 1 81 ? -0.255 5.678 7.904 1.00 6.03 185 PHE A N 1
ATOM 1252 C CA . PHE A 1 81 ? -0.065 6.911 7.175 1.00 6.43 185 PHE A CA 1
ATOM 1253 C C . PHE A 1 81 ? 1.201 7.592 7.633 1.00 6.14 185 PHE A C 1
ATOM 1254 O O . PHE A 1 81 ? 1.531 7.589 8.808 1.00 5.88 185 PHE A O 1
ATOM 1271 N N . GLY A 1 82 ? 1.878 8.220 6.686 1.00 6.05 186 GLY A N 1
ATOM 1272 C CA . GLY A 1 82 ? 3.075 8.952 6.999 1.00 7.02 186 GLY A CA 1
ATOM 1273 C C . GLY A 1 82 ? 2.766 10.174 7.829 1.00 6.68 186 GLY A C 1
ATOM 1274 O O . GLY A 1 82 ? 1.613 10.578 7.982 1.00 7.06 186 GLY A O 1
ATOM 1278 N N . PRO A 1 83 ? 3.816 10.774 8.372 1.00 7.01 187 PRO A N 1
ATOM 1279 C CA . PRO A 1 83 ? 3.665 11.928 9.238 1.00 7.48 187 PRO A CA 1
ATOM 1280 C C . PRO A 1 83 ? 2.820 13.014 8.608 1.00 8.06 187 PRO A C 1
ATOM 1281 O O . PRO A 1 83 ? 2.966 13.334 7.425 1.00 8.65 187 PRO A O 1
ATOM 1292 N N . GLY A 1 84 ? 1.961 13.596 9.421 1.00 8.60 188 GLY A N 1
ATOM 1293 C CA . GLY A 1 84 ? 1.081 14.640 8.964 1.00 9.64 188 GLY A CA 1
ATOM 1294 C C . GLY A 1 84 ? 0.025 14.827 10.008 1.00 10.05 188 GLY A C 1
ATOM 1295 O O . GLY A 1 84 ? -0.058 14.070 10.972 1.00 10.36 188 GLY A O 1
ATOM 1299 N N . SER A 1 85 ? -0.783 15.851 9.809 1.00 11.18 189 SER A N 1
ATOM 1300 C CA . SER A 1 85 ? -1.900 16.106 10.679 1.00 12.22 189 SER A CA 1
ATOM 1301 C C . SER A 1 85 ? -3.005 15.080 10.461 1.00 11.51 189 SER A C 1
ATOM 1302 O O . SER A 1 85 ? -3.030 14.368 9.452 1.00 10.83 189 SER A O 1
ATOM 1310 N N . GLY A 1 86 ? -3.913 15.018 11.425 1.00 11.40 190 GLY A N 1
ATOM 1311 C CA . GLY A 1 86 ? -5.112 14.209 11.301 1.00 11.19 190 GLY A CA 1
ATOM 1312 C C . GLY A 1 86 ? -4.769 12.744 11.193 1.00 10.22 190 GLY A C 1
ATOM 1313 O O . GLY A 1 86 ? -4.086 12.173 12.068 1.00 10.58 190 GLY A O 1
ATOM 1317 N N . ILE A 1 87 ? -5.185 12.127 10.098 1.00 9.62 191 ILE A N 1
ATOM 1318 C CA . ILE A 1 87 ? -4.926 10.705 9.926 1.00 10.18 191 ILE A CA 1
ATOM 1319 C C . ILE A 1 87 ? -3.435 10.447 9.727 1.00 8.06 191 ILE A C 1
ATOM 1320 O O . ILE A 1 87 ? -2.994 9.322 9.906 1.00 7.50 191 ILE A O 1
ATOM 1336 N N . GLY A 1 88 ? -2.660 11.476 9.388 1.00 7.56 192 GLY A N 1
ATOM 1337 C CA . GLY A 1 88 ? -1.220 11.320 9.299 1.00 7.21 192 GLY A CA 1
ATOM 1338 C C . GLY A 1 88 ? -0.673 10.643 10.535 1.00 6.68 192 GLY A C 1
ATOM 1339 O O . GLY A 1 88 ? -1.099 10.930 11.654 1.00 7.08 192 GLY A O 1
ATOM 1343 N N . GLY A 1 89 ? 0.264 9.730 10.324 1.00 6.24 193 GLY A N 1
ATOM 1344 C CA . GLY A 1 89 ? 0.845 8.976 11.417 1.00 5.74 193 GLY A CA 1
ATOM 1345 C C . GLY A 1 89 ? 0.051 7.770 11.857 1.00 5.39 193 GLY A C 1
ATOM 1346 O O . GLY A 1 89 ? 0.606 6.907 12.513 1.00 5.22 193 GLY A O 1
ATOM 1350 N N . ASP A 1 90 ? -1.251 7.720 11.578 1.00 5.30 194 ASP A N 1
ATOM 1351 C CA . ASP A 1 90 ? -2.064 6.704 12.222 1.00 5.20 194 ASP A CA 1
ATOM 1352 C C . ASP A 1 90 ? -1.757 5.336 11.658 1.00 4.94 194 ASP A C 1
ATOM 1353 O O . ASP A 1 90 ? -1.401 5.182 10.503 1.00 5.51 194 ASP A O 1
ATOM 1362 N N . ALA A 1 91 ? -1.904 4.334 12.518 1.00 4.82 195 ALA A N 1
ATOM 1363 C CA . ALA A 1 91 ? -1.574 2.978 12.184 1.00 4.61 195 ALA A CA 1
ATOM 1364 C C . ALA A 1 91 ? -2.805 2.132 12.433 1.00 4.63 195 ALA A C 1
ATOM 1365 O O . ALA A 1 91 ? -3.356 2.121 13.528 1.00 5.04 195 ALA A O 1
ATOM 1372 N N . HIS A 1 92 ? -3.230 1.443 11.388 1.00 4.91 196 HIS A N 1
ATOM 1373 C CA . HIS A 1 92 ? -4.431 0.631 11.413 1.00 4.94 196 HIS A CA 1
ATOM 1374 C C . HIS A 1 92 ? -4.070 -0.817 11.204 1.00 4.90 196 HIS A C 1
ATOM 1375 O O . HIS A 1 92 ? -3.330 -1.157 10.294 1.00 5.36 196 HIS A O 1
ATOM 1390 N N . PHE A 1 93 ? -4.643 -1.679 12.031 1.00 4.67 197 PHE A N 1
ATOM 1391 C CA . PHE A 1 93 ? -4.357 -3.099 12.017 1.00 4.77 197 PHE A CA 1
ATOM 1392 C C . PHE A 1 93 ? -5.652 -3.804 11.674 1.00 4.94 197 PHE A C 1
ATOM 1393 O O . PHE A 1 93 ? -6.694 -3.508 12.240 1.00 5.64 197 PHE A O 1
ATOM 1410 N N . ASP A 1 94 ? -5.577 -4.726 10.727 1.00 5.28 198 ASP A N 1
ATOM 1411 C CA . ASP A 1 94 ? -6.744 -5.415 10.222 1.00 5.62 198 ASP A CA 1
ATOM 1412 C C . ASP A 1 94 ? -7.228 -6.403 11.276 1.00 5.71 198 ASP A C 1
ATOM 1413 O O . ASP A 1 94 ? -6.553 -7.373 11.603 1.00 5.66 198 ASP A O 1
ATOM 1422 N N . GLU A 1 95 ? -8.421 -6.147 11.797 1.00 5.86 199 GLU A N 1
ATOM 1423 C CA . GLU A 1 95 ? -8.981 -6.992 12.822 1.00 5.66 199 GLU A CA 1
ATOM 1424 C C . GLU A 1 95 ? -9.307 -8.375 12.276 1.00 6.34 199 GLU A C 1
ATOM 1425 O O . GL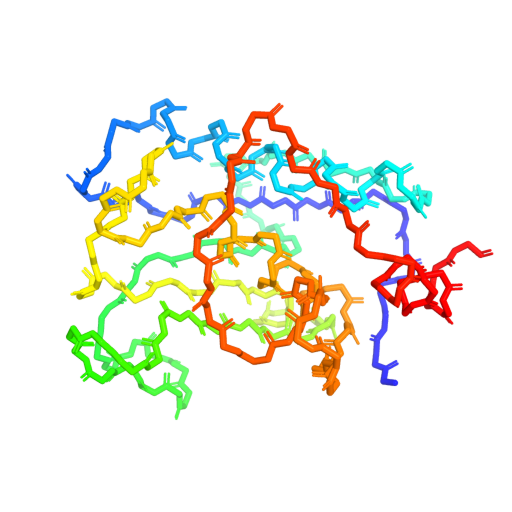U A 1 95 ? -9.499 -9.303 13.061 1.00 6.24 199 GLU A O 1
ATOM 1437 N N . ASP A 1 96 ? -9.375 -8.556 10.966 1.00 6.65 200 ASP A N 1
ATOM 1438 C CA . ASP A 1 96 ? -9.568 -9.901 10.446 1.00 6.88 200 ASP A CA 1
ATOM 1439 C C . ASP A 1 96 ? -8.337 -10.763 10.515 1.00 6.80 200 ASP A C 1
ATOM 1440 O O . ASP A 1 96 ? -8.439 -11.948 10.232 1.00 8.05 200 ASP A O 1
ATOM 1449 N N . GLU A 1 97 ? -7.198 -10.197 10.905 1.00 6.35 201 GLU A N 1
ATOM 1450 C CA . GLU A 1 97 ? -6.076 -11.018 11.288 1.00 6.45 201 GLU A CA 1
ATOM 1451 C C . GLU A 1 97 ? -6.261 -11.440 12.726 1.00 6.63 201 GLU A C 1
ATOM 1452 O O . GLU A 1 97 ? -7.081 -10.862 13.451 1.00 6.78 201 GLU A O 1
ATOM 1464 N N . PHE A 1 98 ? -5.491 -12.439 13.127 1.00 6.66 202 PHE A N 1
ATOM 1465 C CA . PHE A 1 98 ? -5.498 -12.879 14.495 1.00 6.59 202 PHE A CA 1
ATOM 1466 C C . PHE A 1 98 ? -4.177 -12.466 15.108 1.00 6.68 202 PHE A C 1
ATOM 1467 O O . PHE A 1 98 ? -3.146 -13.081 14.870 1.00 6.81 202 PHE A O 1
ATOM 1484 N N . TRP A 1 99 ? -4.226 -11.395 15.876 1.00 5.92 203 TRP A N 1
ATOM 1485 C CA . TRP A 1 99 ? -3.042 -10.784 16.443 1.00 5.78 203 TRP A CA 1
ATOM 1486 C C . TRP A 1 99 ? -2.603 -11.562 17.648 1.00 5.95 203 TRP A C 1
ATOM 1487 O O . TRP A 1 99 ? -3.426 -11.949 18.466 1.00 6.11 203 TRP A O 1
ATOM 1508 N N . THR A 1 100 ? -1.295 -11.741 17.785 1.00 5.92 204 THR A N 1
ATOM 1509 C CA . THR A 1 100 ? -0.770 -12.433 18.952 1.00 6.30 204 THR A CA 1
ATOM 1510 C C . THR A 1 100 ? 0.538 -11.835 19.443 1.00 5.72 204 THR A C 1
ATOM 1511 O O . THR A 1 100 ? 1.177 -11.003 18.795 1.00 5.74 204 THR A O 1
ATOM 1522 N N . THR A 1 101 ? 0.918 -12.324 20.611 1.00 5.83 205 THR A N 1
ATOM 1523 C CA . THR A 1 101 ? 2.212 -12.043 21.206 1.00 6.67 205 THR A CA 1
ATOM 1524 C C . THR A 1 101 ? 3.303 -12.969 20.736 1.00 6.97 205 THR A C 1
ATOM 1525 O O . THR A 1 101 ? 4.447 -12.809 21.143 1.00 8.31 205 THR A O 1
ATOM 1536 N N . HIS A 1 102 ? 2.982 -13.949 19.916 1.00 7.04 206 HIS A N 1
ATOM 1537 C CA . HIS A 1 102 ? 3.925 -15.018 19.666 1.00 7.26 206 HIS A CA 1
ATOM 1538 C C . HIS A 1 102 ? 3.975 -15.309 18.166 1.00 7.36 206 HIS A C 1
ATOM 1539 O O . HIS A 1 102 ? 3.709 -14.420 17.346 1.00 7.97 206 HIS A O 1
ATOM 1554 N N . SER A 1 103 ? 4.334 -16.531 17.789 1.00 7.81 207 SER A N 1
ATOM 1555 C CA . SER A 1 103 ? 4.510 -16.851 16.384 1.00 8.82 207 SER A CA 1
ATOM 1556 C C . SER A 1 103 ? 3.230 -17.283 15.709 1.00 9.29 207 SER A C 1
ATOM 1557 O O . SER A 1 103 ? 3.176 -17.365 14.494 1.00 10.64 207 SER A O 1
ATOM 1565 N N . GLY A 1 104 ? 2.208 -17.588 16.490 1.00 9.02 208 GLY A N 1
ATOM 1566 C CA . GLY A 1 104 ? 0.895 -17.929 15.961 1.00 9.30 208 GLY A CA 1
ATOM 1567 C C . GLY A 1 104 ? 0.235 -16.680 15.411 1.00 8.85 208 GLY A C 1
ATOM 1568 O O . GLY A 1 104 ? 0.580 -15.549 15.780 1.00 8.88 208 GLY A O 1
ATOM 1572 N N . GLY A 1 105 ? -0.730 -16.877 14.532 1.00 8.51 209 GLY A N 1
ATOM 1573 C CA . GLY A 1 105 ? -1.446 -15.752 13.969 1.00 8.27 209 GLY A CA 1
ATOM 1574 C C . GLY A 1 105 ? -0.486 -14.775 13.327 1.00 7.65 209 GLY A C 1
ATOM 1575 O O . GLY A 1 105 ? 0.438 -15.172 12.624 1.00 8.66 209 GLY A O 1
ATOM 1579 N N . THR A 1 106 ? -0.718 -13.496 13.565 1.00 6.88 210 THR A N 1
ATOM 1580 C CA . THR A 1 106 ? 0.172 -12.448 13.108 1.00 6.63 210 THR A CA 1
ATOM 1581 C C . THR A 1 106 ? 0.672 -11.751 14.341 1.00 6.26 210 THR A C 1
ATOM 1582 O O . THR A 1 106 ? -0.099 -11.305 15.167 1.00 6.47 210 THR A O 1
ATOM 1593 N N . ASN A 1 107 ? 1.982 -11.669 14.471 1.00 6.47 211 ASN A N 1
ATOM 1594 C CA . ASN A 1 107 ? 2.564 -11.046 15.640 1.00 5.78 211 ASN A CA 1
ATOM 1595 C C . ASN A 1 107 ? 2.339 -9.544 15.609 1.00 5.74 211 ASN A C 1
ATOM 1596 O O . ASN A 1 107 ? 2.790 -8.857 14.686 1.00 5.88 211 ASN A O 1
ATOM 1607 N N . LEU A 1 108 ? 1.653 -9.028 16.626 1.00 5.07 212 LEU A N 1
ATOM 1608 C CA . LEU A 1 108 ? 1.346 -7.614 16.655 1.00 5.00 212 LEU A CA 1
ATOM 1609 C C . LEU A 1 108 ? 2.604 -6.763 16.756 1.00 4.55 212 LEU A C 1
ATOM 1610 O O . LEU A 1 108 ? 2.733 -5.771 16.045 1.00 4.71 212 LEU A O 1
ATOM 1626 N N . PHE A 1 109 ? 3.509 -7.113 17.652 1.00 4.76 213 PHE A N 1
ATOM 1627 C CA . PHE A 1 109 ? 4.726 -6.338 17.815 1.00 5.06 213 PHE A CA 1
ATOM 1628 C C . PHE A 1 109 ? 5.456 -6.171 16.492 1.00 4.83 213 PHE A C 1
ATOM 1629 O O . PHE A 1 109 ? 5.820 -5.067 16.138 1.00 4.74 213 PHE A O 1
ATOM 1646 N N . LEU A 1 110 ? 5.698 -7.264 15.787 1.00 5.19 214 LEU A N 1
ATOM 1647 C CA . LEU A 1 110 ? 6.478 -7.161 14.565 1.00 5.80 214 LEU A CA 1
ATOM 1648 C C . LEU A 1 110 ? 5.765 -6.320 13.529 1.00 5.17 214 LEU A C 1
ATOM 1649 O O . LEU A 1 110 ? 6.379 -5.499 12.841 1.00 5.70 214 LEU A O 1
ATOM 1665 N N . THR A 1 111 ? 4.461 -6.523 13.419 1.00 5.14 215 THR A N 1
ATOM 1666 C CA . THR A 1 111 ? 3.686 -5.751 12.475 1.00 4.97 215 THR A CA 1
ATOM 1667 C C . THR A 1 111 ? 3.702 -4.282 12.847 1.00 4.50 215 THR A C 1
ATOM 1668 O O . THR A 1 111 ? 3.835 -3.413 11.994 1.00 5.20 215 THR A O 1
ATOM 1679 N N . ALA A 1 112 ? 3.568 -4.005 14.135 1.00 4.28 216 ALA A N 1
ATOM 1680 C CA . ALA A 1 112 ? 3.582 -2.635 14.601 1.00 4.33 216 ALA A CA 1
ATOM 1681 C C . ALA A 1 112 ? 4.925 -1.985 14.374 1.00 4.05 216 ALA A C 1
ATOM 1682 O O . ALA A 1 112 ? 4.967 -0.807 14.083 1.00 4.33 216 ALA A O 1
ATOM 1689 N N . VAL A 1 113 ? 6.018 -2.716 14.508 1.00 4.28 217 VAL A N 1
ATOM 1690 C CA . VAL A 1 113 ? 7.304 -2.111 14.202 1.00 4.67 217 VAL A CA 1
ATOM 1691 C C . VAL A 1 113 ? 7.284 -1.597 12.773 1.00 4.31 217 VAL A C 1
ATOM 1692 O O . VAL A 1 113 ? 7.680 -0.482 12.485 1.00 4.72 217 VAL A O 1
ATOM 1705 N N . HIS A 1 114 ? 6.833 -2.443 11.857 1.00 4.89 218 HIS A N 1
ATOM 1706 C CA . HIS A 1 114 ? 6.752 -2.072 10.459 1.00 5.08 218 HIS A CA 1
ATOM 1707 C C . HIS A 1 114 ? 5.841 -0.882 10.253 1.00 4.60 218 HIS A C 1
ATOM 1708 O O . HIS A 1 114 ? 6.203 0.098 9.611 1.00 4.97 218 HIS A O 1
ATOM 1723 N N . GLU A 1 115 ? 4.641 -0.948 10.810 1.00 4.49 219 GLU A N 1
ATOM 1724 C CA . GLU A 1 115 ? 3.694 0.141 10.599 1.00 4.54 219 GLU A CA 1
ATOM 1725 C C . GLU A 1 115 ? 4.172 1.440 11.183 1.00 4.16 219 GLU A C 1
ATOM 1726 O O . GLU A 1 115 ? 4.027 2.490 10.573 1.00 4.64 219 GLU A O 1
ATOM 1738 N N . ILE A 1 116 ? 4.719 1.391 12.381 1.00 4.22 220 ILE A N 1
ATOM 1739 C CA . ILE A 1 116 ? 5.256 2.604 12.977 1.00 4.24 220 ILE A CA 1
ATOM 1740 C C . ILE A 1 116 ? 6.383 3.157 12.107 1.00 4.25 220 ILE A C 1
ATOM 1741 O O . ILE A 1 116 ? 6.519 4.358 11.994 1.00 4.41 220 ILE A O 1
ATOM 1757 N N . GLY A 1 117 ? 7.159 2.290 11.467 1.00 4.46 221 GLY A N 1
ATOM 1758 C CA . GLY A 1 117 ? 8.131 2.776 10.489 1.00 5.03 221 GLY A CA 1
ATOM 1759 C C . GLY A 1 117 ? 7.459 3.687 9.493 1.00 4.86 221 GLY A C 1
ATOM 1760 O O . GLY A 1 117 ? 7.929 4.789 9.208 1.00 5.29 221 GLY A O 1
ATOM 1764 N N . HIS A 1 118 ? 6.329 3.232 8.956 1.00 4.71 222 HIS A N 1
ATOM 1765 C CA . HIS A 1 118 ? 5.559 4.081 8.054 1.00 5.11 222 HIS A CA 1
ATOM 1766 C C . HIS A 1 118 ? 5.061 5.337 8.747 1.00 4.84 222 HIS A C 1
ATOM 1767 O O . HIS A 1 118 ? 5.117 6.417 8.164 1.00 5.34 222 HIS A O 1
ATOM 1782 N N . SER A 1 119 ? 4.553 5.208 9.970 1.00 4.70 223 SER A N 1
ATOM 1783 C CA . SER A 1 119 ? 4.070 6.376 10.711 1.00 4.91 223 SER A CA 1
ATOM 1784 C C . SER A 1 119 ? 5.134 7.420 10.904 1.00 4.96 223 SER A C 1
ATOM 1785 O O . SER A 1 119 ? 4.827 8.575 11.113 1.00 5.75 223 SER A O 1
ATOM 1793 N N . LEU A 1 120 ? 6.392 6.994 10.877 1.00 4.88 224 LEU A N 1
ATOM 1794 C CA . LEU A 1 120 ? 7.530 7.895 11.010 1.00 5.03 224 LEU A CA 1
ATOM 1795 C C . LEU A 1 120 ? 8.066 8.391 9.677 1.00 5.71 224 LEU A C 1
ATOM 1796 O O . LEU A 1 120 ? 8.920 9.256 9.654 1.00 6.56 224 LEU A O 1
ATOM 1812 N N . GLY A 1 121 ? 7.561 7.848 8.578 1.00 5.96 225 GLY A N 1
ATOM 1813 C CA . GLY A 1 121 ? 7.899 8.327 7.255 1.00 6.29 225 GLY A CA 1
ATOM 1814 C C . GLY A 1 121 ? 8.685 7.361 6.410 1.00 6.39 225 GLY A C 1
ATOM 1815 O O . GLY A 1 121 ? 9.064 7.712 5.305 1.00 7.23 225 GLY A O 1
ATOM 1819 N N . LEU A 1 122 ? 8.951 6.156 6.902 1.00 6.44 226 LEU A N 1
ATOM 1820 C CA . LEU A 1 122 ? 9.635 5.180 6.089 1.00 7.23 226 LEU A CA 1
ATOM 1821 C C . LEU A 1 122 ? 8.713 4.568 5.061 1.00 7.74 226 LEU A C 1
ATOM 1822 O O . LEU A 1 122 ? 7.499 4.417 5.267 1.00 8.73 226 LEU A O 1
ATOM 1838 N N . GLY A 1 123 ? 9.315 4.225 3.939 1.00 7.80 227 GLY A N 1
ATOM 1839 C CA . GLY A 1 123 ? 8.660 3.406 2.942 1.00 8.45 227 GLY A CA 1
ATOM 1840 C C . GLY A 1 123 ? 9.168 1.985 3.085 1.00 8.68 227 GLY A C 1
ATOM 1841 O O . GLY A 1 123 ? 9.810 1.600 4.089 1.00 12.05 227 GLY A O 1
ATOM 1845 N N . HIS A 1 124 ? 8.961 1.201 2.048 1.00 8.22 228 HIS A N 1
ATOM 1846 C CA . HIS A 1 124 ? 9.362 -0.180 2.091 1.00 7.53 228 HIS A CA 1
ATOM 1847 C C . HIS A 1 124 ? 10.763 -0.376 1.625 1.00 8.49 228 HIS A C 1
ATOM 1848 O O . HIS A 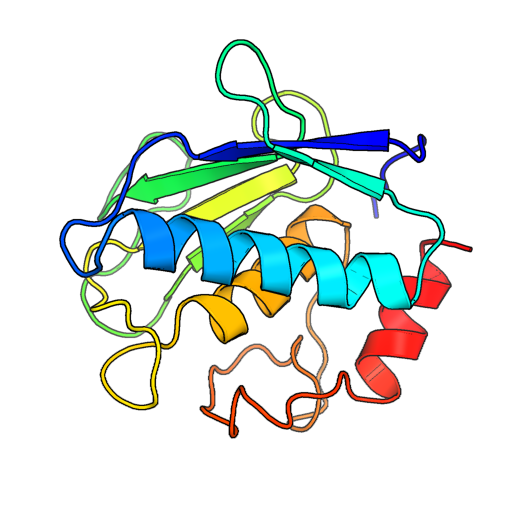1 124 ? 11.261 0.337 0.756 1.00 10.77 228 HIS A O 1
ATOM 1863 N N . SER A 1 125 ? 11.364 -1.406 2.184 1.00 8.28 229 SER A N 1
ATOM 1864 C CA . SER A 1 125 ? 12.674 -1.864 1.776 1.00 8.18 229 SER A CA 1
ATOM 1865 C C . SER A 1 125 ? 12.543 -3.043 0.830 1.00 8.41 229 SER A C 1
ATOM 1866 O O . SER A 1 125 ? 11.643 -3.843 0.942 1.00 8.84 229 SER A O 1
ATOM 1874 N N . SER A 1 126 ? 13.501 -3.172 -0.075 1.00 9.56 230 SER A N 1
ATOM 1875 C CA . SER A 1 126 ? 13.567 -4.355 -0.926 1.00 9.66 230 SER A CA 1
ATOM 1876 C C . SER A 1 126 ? 14.351 -5.486 -0.276 1.00 10.49 230 SER A C 1
ATOM 1877 O O . SER A 1 126 ? 14.448 -6.564 -0.846 1.00 11.74 230 SER A O 1
ATOM 1885 N N . ASP A 1 127 ? 14.919 -5.246 0.902 1.00 11.29 231 ASP A N 1
ATOM 1886 C CA . ASP A 1 127 ? 15.742 -6.235 1.580 1.00 11.91 231 ASP A CA 1
ATOM 1887 C C . ASP A 1 127 ? 14.848 -7.126 2.427 1.00 12.34 231 ASP A C 1
ATOM 1888 O O . ASP A 1 127 ? 14.247 -6.642 3.386 1.00 11.41 231 ASP A O 1
ATOM 1897 N N . PRO A 1 128 ? 14.774 -8.423 2.123 1.00 13.45 232 PRO A N 1
ATOM 1898 C CA . PRO A 1 128 ? 13.956 -9.333 2.925 1.00 14.76 232 PRO A CA 1
ATOM 1899 C C . PRO A 1 128 ? 14.345 -9.402 4.412 1.00 14.57 232 PRO A C 1
ATOM 1900 O O . PRO A 1 128 ? 13.550 -9.873 5.225 1.00 16.06 232 PRO A O 1
ATOM 1911 N N . LYS A 1 129 ? 15.549 -8.945 4.750 1.00 14.64 233 LYS A N 1
ATOM 1912 C CA . LYS A 1 129 ? 16.018 -8.916 6.142 1.00 15.12 233 LYS A CA 1
ATOM 1913 C C . LYS A 1 129 ? 15.475 -7.730 6.917 1.00 13.54 233 LYS A C 1
ATOM 1914 O O . LYS A 1 129 ? 15.543 -7.713 8.147 1.00 14.09 233 LYS A O 1
ATOM 1933 N N . ALA A 1 130 ? 14.957 -6.738 6.201 1.00 12.09 234 ALA A N 1
ATOM 1934 C CA . ALA A 1 130 ? 14.487 -5.512 6.810 1.00 11.43 234 ALA A CA 1
ATOM 1935 C C . ALA A 1 130 ? 13.075 -5.674 7.353 1.00 10.15 234 ALA A C 1
ATOM 1936 O O . ALA A 1 130 ? 12.227 -6.313 6.730 1.00 10.18 234 ALA A O 1
ATOM 1943 N N . VAL A 1 131 ? 12.813 -5.092 8.518 1.00 8.72 235 VAL A N 1
ATOM 1944 C CA . VAL A 1 131 ? 11.461 -5.079 9.022 1.00 8.54 235 VAL A CA 1
ATOM 1945 C C . VAL A 1 131 ? 10.535 -4.311 8.079 1.00 8.17 235 VAL A C 1
ATOM 1946 O O . VAL A 1 131 ? 9.348 -4.588 8.044 1.00 8.30 235 VAL A O 1
ATOM 1959 N N . MET A 1 132 ? 11.087 -3.346 7.345 1.00 8.12 236 MET A N 1
ATOM 1960 C CA . MET A 1 132 ? 10.301 -2.592 6.362 1.00 7.66 236 MET A CA 1
ATOM 1961 C C . MET A 1 132 ? 10.144 -3.299 5.025 1.00 8.27 236 MET A C 1
ATOM 1962 O O . MET A 1 132 ? 9.581 -2.733 4.094 1.00 8.80 236 MET A O 1
ATOM 1976 N N . PHE A 1 133 ? 10.607 -4.540 4.904 1.00 9.12 237 PHE A N 1
ATOM 1977 C CA . PHE A 1 133 ? 10.284 -5.327 3.732 1.00 9.37 237 PHE A CA 1
ATOM 1978 C C . PHE A 1 133 ? 8.776 -5.470 3.718 1.00 9.76 237 PHE A C 1
ATOM 1979 O O . PHE A 1 133 ? 8.166 -5.557 4.791 1.00 10.85 237 PHE A O 1
ATOM 1996 N N . PRO A 1 134 ? 8.138 -5.447 2.549 1.00 10.07 238 PRO A N 1
ATOM 1997 C CA . PRO A 1 134 ? 6.680 -5.490 2.555 1.00 10.61 238 PRO A CA 1
ATOM 1998 C C . PRO A 1 134 ? 6.082 -6.725 3.218 1.00 11.80 238 PRO A C 1
ATOM 1999 O O . PRO A 1 134 ? 5.023 -6.631 3.822 1.00 12.93 238 PRO A O 1
ATOM 2010 N N . THR A 1 135 ? 6.778 -7.848 3.137 1.00 12.54 239 THR A N 1
ATOM 2011 C CA . THR A 1 135 ? 6.227 -9.134 3.511 1.00 13.47 239 THR A CA 1
ATOM 2012 C C . THR A 1 135 ? 6.446 -9.458 4.973 1.00 13.19 239 THR A C 1
ATOM 2013 O O . THR A 1 135 ? 7.588 -9.468 5.430 1.00 14.34 239 THR A O 1
ATOM 2024 N N . TYR A 1 136 ? 5.355 -9.752 5.680 1.00 13.29 240 TYR A N 1
ATOM 2025 C CA . TYR A 1 136 ? 5.432 -10.190 7.060 1.00 12.99 240 TYR A CA 1
ATOM 2026 C C . TYR A 1 136 ? 6.141 -11.537 7.130 1.00 13.54 240 TYR A C 1
ATOM 2027 O O . TYR A 1 136 ? 5.802 -12.463 6.382 1.00 14.12 240 TYR A O 1
ATOM 2045 N N . LYS A 1 137 ? 7.118 -11.635 8.023 1.00 14.49 241 LYS A N 1
ATOM 2046 C CA . LYS A 1 137 ? 7.723 -12.913 8.376 1.00 15.58 241 LYS A CA 1
ATOM 2047 C C . LYS A 1 137 ? 8.024 -12.898 9.861 1.00 14.29 241 LYS A C 1
ATOM 2048 O O . LYS A 1 137 ? 8.684 -11.983 10.359 1.00 14.94 241 LYS A O 1
ATOM 2067 N N . TYR A 1 138 ? 7.539 -13.911 10.566 1.00 12.71 242 TYR A N 1
ATOM 2068 C CA . TYR A 1 138 ? 7.830 -14.027 11.969 1.00 11.61 242 TYR A CA 1
ATOM 2069 C C . TYR A 1 138 ? 9.325 -14.231 12.163 1.00 10.79 242 TYR A C 1
ATOM 2070 O O . TYR A 1 138 ? 9.939 -15.062 11.496 1.00 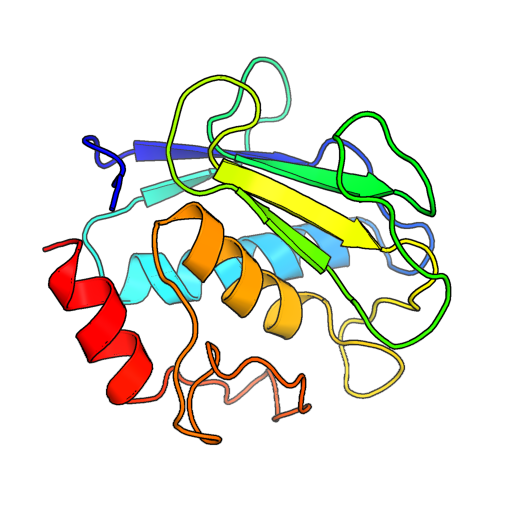11.27 242 TYR A O 1
ATOM 2088 N N . VAL A 1 139 ? 9.891 -13.465 13.083 1.00 10.27 243 VAL A N 1
ATOM 2089 C CA . VAL A 1 139 ? 11.210 -13.726 13.618 1.00 10.72 243 VAL A CA 1
ATOM 2090 C C . VAL A 1 139 ? 11.052 -13.639 15.123 1.00 10.24 243 VAL A C 1
ATOM 2091 O O . VAL A 1 139 ? 10.163 -12.943 15.608 1.00 10.32 243 VAL A O 1
ATOM 2104 N N . ASP A 1 140 ? 11.906 -14.341 15.857 1.00 10.69 244 ASP A N 1
ATOM 2105 C CA . ASP A 1 140 ? 11.809 -14.376 17.309 1.00 10.34 244 ASP A CA 1
ATOM 2106 C C . ASP A 1 140 ? 11.735 -12.966 17.873 1.00 9.87 244 ASP A C 1
ATOM 2107 O O . ASP A 1 140 ? 12.664 -12.179 17.749 1.00 9.75 244 ASP A O 1
ATOM 2116 N N . ILE A 1 141 ? 10.611 -12.649 18.505 1.00 9.53 245 ILE A N 1
ATOM 2117 C CA . ILE A 1 141 ? 10.406 -11.273 18.943 1.00 9.74 245 ILE A CA 1
ATOM 2118 C C . ILE A 1 141 ? 11.289 -10.892 20.122 1.00 9.78 245 ILE A C 1
ATOM 2119 O O . ILE A 1 141 ? 11.570 -9.719 20.323 1.00 11.25 245 ILE A O 1
ATOM 2135 N N . ASN A 1 142 ? 11.744 -11.894 20.863 1.00 10.05 246 ASN A N 1
ATOM 2136 C CA . ASN A 1 142 ? 12.516 -11.659 22.067 1.00 10.64 246 ASN A CA 1
ATOM 2137 C C . ASN A 1 142 ? 13.958 -11.304 21.739 1.00 11.75 246 ASN A C 1
ATOM 2138 O O . ASN A 1 142 ? 14.682 -10.766 22.583 1.00 12.97 246 ASN A O 1
ATOM 2149 N N . THR A 1 143 ? 14.359 -11.620 20.507 1.00 12.30 247 THR A N 1
ATOM 2150 C CA . THR A 1 143 ? 15.708 -11.387 20.006 1.00 13.50 247 THR A CA 1
ATOM 2151 C C . THR A 1 143 ? 15.695 -10.383 18.865 1.00 12.66 247 THR A C 1
ATOM 2152 O O . THR A 1 143 ? 16.712 -10.183 18.202 1.00 12.60 247 THR A O 1
ATOM 2163 N N . PHE A 1 144 ? 14.546 -9.754 18.631 1.00 12.21 248 PHE A N 1
ATOM 2164 C CA . PHE A 1 144 ? 14.352 -8.943 17.447 1.00 12.16 248 PHE A CA 1
ATOM 2165 C C . PHE A 1 144 ? 15.351 -7.798 17.366 1.00 13.40 248 PHE A C 1
ATOM 2166 O O . PHE A 1 144 ? 15.584 -7.116 18.356 1.00 14.27 248 PHE A O 1
ATOM 2183 N N . ARG A 1 145 ? 15.913 -7.588 16.176 1.00 14.41 249 ARG A N 1
ATOM 2184 C CA . ARG A 1 145 ? 16.714 -6.390 15.889 1.00 16.30 249 ARG A CA 1
ATOM 2185 C C . ARG A 1 145 ? 16.416 -5.838 14.493 1.00 14.53 249 ARG A C 1
ATOM 2186 O O . ARG A 1 145 ? 16.215 -6.602 13.550 1.00 14.45 249 ARG A O 1
ATOM 2207 N N . LEU A 1 146 ? 16.365 -4.506 14.374 1.00 13.43 250 LEU A N 1
ATOM 2208 C CA . LEU A 1 146 ? 16.290 -3.858 13.069 1.00 13.20 250 LEU A CA 1
ATOM 2209 C C . LEU A 1 146 ? 17.458 -4.292 12.217 1.00 13.19 250 LEU A C 1
ATOM 2210 O O . LEU A 1 146 ? 18.564 -4.513 12.731 1.00 13.67 250 LEU A O 1
ATOM 2226 N N . SER A 1 147 ? 17.247 -4.398 10.916 1.00 14.59 251 SER A N 1
ATOM 2227 C CA . SER A 1 147 ? 18.355 -4.653 10.026 1.00 15.65 251 SER A CA 1
ATOM 2228 C C . SER A 1 147 ? 19.140 -3.353 9.908 1.00 15.86 251 SER A C 1
ATOM 2229 O O . SER A 1 147 ? 18.655 -2.269 10.268 1.00 15.55 251 SER A O 1
ATOM 2237 N N . ALA A 1 148 ? 20.378 -3.459 9.445 1.00 16.50 252 ALA A N 1
ATOM 2238 C CA . ALA A 1 148 ? 21.157 -2.269 9.169 1.00 16.26 252 ALA A CA 1
ATOM 2239 C C . ALA A 1 148 ? 20.425 -1.405 8.144 1.00 16.08 252 ALA A C 1
ATOM 2240 O O . ALA A 1 148 ? 20.508 -0.182 8.195 1.00 15.25 252 ALA A O 1
ATOM 2247 N N . ASP A 1 149 ? 19.712 -2.058 7.227 1.00 15.91 253 ASP A N 1
ATOM 2248 C CA . ASP A 1 149 ? 18.897 -1.363 6.230 1.00 15.32 253 ASP A CA 1
ATOM 2249 C C . ASP A 1 149 ? 17.834 -0.478 6.891 1.00 13.57 253 ASP A C 1
ATOM 2250 O O . ASP A 1 149 ? 17.657 0.678 6.524 1.00 12.63 253 ASP A O 1
ATOM 2259 N N . ASP A 1 150 ? 17.136 -1.020 7.881 1.00 12.30 254 ASP A N 1
ATOM 2260 C CA . ASP A 1 150 ? 16.120 -0.244 8.596 1.00 11.06 254 ASP A CA 1
ATOM 2261 C C . ASP A 1 150 ? 16.732 0.914 9.350 1.00 11.01 254 ASP A C 1
ATOM 2262 O O . ASP A 1 150 ? 16.196 2.010 9.368 1.00 10.34 254 ASP A O 1
ATOM 2271 N N . ILE A 1 151 ? 17.861 0.664 10.004 1.00 11.64 255 ILE A N 1
ATOM 2272 C CA . ILE A 1 151 ? 18.517 1.708 10.772 1.00 12.13 255 ILE A CA 1
ATOM 2273 C C . ILE A 1 151 ? 18.989 2.796 9.829 1.00 12.91 255 ILE A C 1
ATOM 2274 O O . ILE A 1 151 ? 18.799 3.971 10.107 1.00 12.55 255 ILE A O 1
ATOM 2290 N N . ARG A 1 152 ? 19.568 2.404 8.696 1.00 13.92 256 ARG A N 1
ATOM 2291 C CA . ARG A 1 152 ? 19.970 3.382 7.693 1.00 15.31 256 ARG A CA 1
ATOM 2292 C C . ARG A 1 152 ? 18.753 4.160 7.194 1.00 13.95 256 ARG A C 1
ATOM 2293 O O . ARG A 1 152 ? 18.813 5.377 7.060 1.00 13.30 256 ARG A O 1
ATOM 2314 N N . GLY A 1 153 ? 17.644 3.468 6.936 1.00 12.84 257 GLY A N 1
ATOM 2315 C CA . GLY A 1 153 ? 16.416 4.139 6.506 1.00 12.09 257 GLY A CA 1
ATOM 2316 C C . GLY A 1 153 ? 15.944 5.184 7.504 1.00 11.32 257 GLY A C 1
ATOM 2317 O O . GLY A 1 153 ? 15.724 6.330 7.163 1.00 10.87 257 GLY A O 1
ATOM 2321 N N . ILE A 1 154 ? 15.787 4.806 8.764 1.00 10.30 258 ILE A N 1
ATOM 2322 C CA . ILE A 1 154 ? 15.223 5.748 9.734 1.00 10.11 258 ILE A CA 1
ATOM 2323 C C . ILE A 1 154 ? 16.202 6.851 10.080 1.00 10.58 258 ILE A C 1
ATOM 2324 O O . ILE A 1 154 ? 15.802 7.979 10.322 1.00 10.31 258 ILE A O 1
ATOM 2340 N N . GLN A 1 155 ? 17.488 6.528 10.085 1.00 11.61 259 GLN A N 1
ATOM 2341 C CA . GLN A 1 155 ? 18.501 7.533 10.318 1.00 12.63 259 GLN A CA 1
ATOM 2342 C C . GLN A 1 155 ? 18.727 8.408 9.072 1.00 12.83 259 GLN A C 1
ATOM 2343 O O . GLN A 1 155 ? 19.408 9.422 9.165 1.00 13.73 259 GLN A O 1
ATOM 2357 N N . SER A 1 156 ? 18.138 8.066 7.930 1.00 13.20 260 SER A N 1
ATOM 2358 C CA . SER A 1 156 ? 18.082 9.028 6.818 1.00 13.44 260 SER A CA 1
ATOM 2359 C C . SER A 1 156 ? 17.020 10.124 7.074 1.00 12.54 260 SER A C 1
ATOM 2360 O O . SER A 1 156 ? 17.062 11.188 6.439 1.00 13.63 260 SER A O 1
ATOM 2368 N N . LEU A 1 157 ? 16.088 9.868 8.006 1.00 11.14 261 LEU A N 1
ATOM 2369 C CA . LEU A 1 157 ? 14.970 10.773 8.292 1.00 11.01 261 LEU A CA 1
ATOM 2370 C C . LEU A 1 157 ? 15.113 11.537 9.589 1.00 10.79 261 LEU A C 1
ATOM 2371 O O . LEU A 1 157 ? 14.626 12.657 9.693 1.00 11.40 261 LEU A O 1
ATOM 2387 N N . TYR A 1 158 ? 15.723 10.896 10.580 1.00 10.51 262 TYR A N 1
ATOM 2388 C CA . TYR A 1 158 ? 15.827 11.442 11.912 1.00 11.07 262 TYR A CA 1
ATOM 2389 C C . TYR A 1 158 ? 17.269 11.351 12.307 1.00 12.90 262 TYR A C 1
ATOM 2390 O O . TYR A 1 158 ? 18.062 10.623 11.704 1.00 14.69 262 TYR A O 1
ATOM 2408 N N . GLY A 1 159 ? 17.609 12.117 13.322 1.00 13.11 263 GLY A N 1
ATOM 2409 C CA . GLY A 1 159 ? 18.991 12.237 13.716 1.00 14.05 263 GLY A CA 1
ATOM 2410 C C . GLY A 1 159 ? 19.835 12.906 12.644 1.00 14.44 263 GLY A C 1
ATOM 2411 O O . GLY A 1 159 ? 21.043 12.695 12.648 1.00 16.09 263 GLY A O 1
#

Organism: Homo sapiens (NCBI:txid9606)

B-factor: mean 13.35, std 9.61, range [3.21, 58.88]

Foldseek 3Di:
DDADPDAEFEEEEPDDQPLDDPVLLVVLLVVLVVQLVVLFSHDYYYDHDDDGQEYEEEEAADDPDPDHHDAEDDDAKAAAEGDPDSQLYIYGYSNWREDCFQPTADSNLVSNLRNLRSRPFAADCDPQASRHVDDDDDGPVPDHGDVVSSVRNVVRGD

CATH classification: 3.40.390.10

Radius of gyration: 14.23 Å; Cα contacts (8 Å, |Δi|>4): 308; chains: 1; bounding box: 35×36×30 Å

Sequence (158 aa):
GPVWRKHYITYRINNYTPDMNREDVDYAIRKAFQVWSNVTPLKFSKINTGMADILVVFARGAHGDDHAFDGKGGILAHAFGPGSGIGGDAHFDEDEFWTTHSGGTNLFLTAVHEIGHSLGLGHSSDPKAVMFPTYKYVDINTFRLSADDIRGIQSLYG

InterPro domains:
  IPR000585 Hemopexin-like domain [cd00094] (279-470)
  IPR001818 Peptidase M10, metallopeptidase [PF00413] (109-263)
  IPR002477 Peptidoglycan binding-like [PF01471] (28-87)
  IPR006026 Peptidase, metallopeptidase [SM00235] (105-264)
  IPR018486 Hemopexin, conserved site [PS00024] (321-336)
  IPR018487 Hemopexin-like repeats [PF00045] (288-330)
  IPR018487 Hemopexin-like repeats [PF00045] (332-375)
  IPR018487 Hemopexin-like repeats [PF00045] (380-426)
  IPR018487 Hemopexin-like repeats [PF00045] (429-470)
  IPR018487 Hemopexin-like repeats [PS51642] (279-328)
  IPR018487 Hemopexin-like repeats [PS51642] (329-375)
  IPR018487 Hemopexin-like repeats [PS51642] (377-425)
  IPR018487 Hemopexin-like repeats [PS51642] (426-470)
  IPR018487 Hemopexin-like repeats [SM00120] (288-330)
  IPR018487 Hemopexin-like repeats [SM00120] (332-375)
  IPR018487 Hemopexin-like repeats [SM00120] (380-427)
  IPR018487 Hemopexin-like repeats [SM00120] (429-470)
  IPR021158 Peptidase M10A, cysteine switch, zinc binding site [PS00546] (90-97)
  IPR021190 Peptidase M10A [PIRSF001191] (6-470)
  IPR021190 Peptidase M10A [PR00138] (87-100)

Nearest PDB structures (foldseek):
  3uvc-assembly2_B  TM=1.001E+00  e=6.028E-34  Homo sapiens
  4i03-assembly1_A  TM=1.002E+00  e=2.822E-33  Homo sapiens
  5czm-assembly1_A  TM=9.985E-01  e=3.698E-32  Homo sapiens
  5i0l-assembly2_B  TM=9.960E-01  e=4.486E-32  Homo sapiens
  5i4o-assembly3_C  TM=9.949E-01  e=4.206E-32  Homo sapiens

Secondary structure (DSSP, 8-state):
----SSSEEEEEE----TTS-HHHHHHHHHHHHHHHHTTSS-EEEE-SSS--SEEEEEE-S--SSS----SSSS--EEEPPS-STTTT-EEEETTS-EESSSSSEEHHHHHHHHHHHHTT----S-TTSTTSSS-----GGG----HHHHHHHHTT--